Protein AF-A0A183L529-F1 (afdb_monomer)

Nearest PDB structures (foldseek):
  8s0f-assembly1_7  TM=9.720E-01  e=2.002E-06  Ho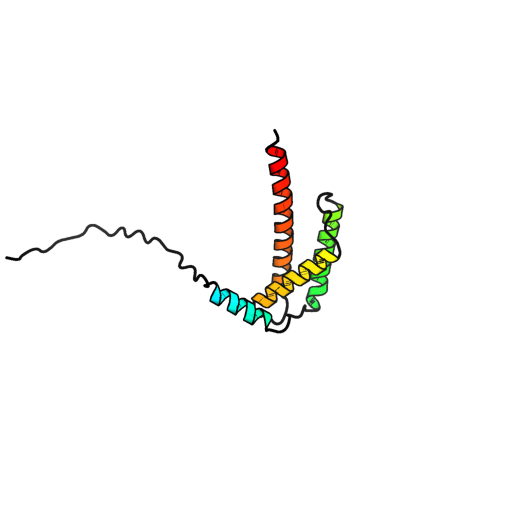mo sapiens
  8s0b-assembly1_7  TM=9.624E-01  e=2.132E-06  Homo sapiens
  8w0i-assembly1_7  TM=9.695E-01  e=7.516E-06  Homo sapiens
  8s09-assembly1_F  TM=8.749E-01  e=2.576E-06  Homo sapiens
  8ouw-assembly1_7  TM=9.396E-01  e=1.451E-04  Caenorhabditis elegans

Radius of gyration: 25.99 Å; Cα contacts (8 Å, |Δi|>4): 69; chains: 1; bounding box: 71×70×43 Å

Foldseek 3Di:
DDDDDDDDDDDDPPVPPPPPVPVDDDPVRVVVLVVVLVPDDFAAEDPVCPCVLVVVLVVLVVVCVVDVLNVPSDPVLSVQLVVQQRVVCSSVVHNHRDPVSSVVSVVVVVVVSVVVVVVVVVVVVVVD

InterPro domains:
  IPR027417 P-loop containing nucleoside triphosphate hydrolase [G3DSA:3.40.50.300] (2-125)
  IPR031327 Mini-chromosome maintenance protein [PTHR11630] (19-121)
  IPR041562 MCM, AAA-lid domain [PF17855] (30-112)

Organism: NCBI:txid6186

Solvent-accessible surface area (backbone atoms only — not comparable to full-atom values): 7740 Å² total; per-residue (Å²): 133,89,87,88,87,89,86,76,85,83,77,88,80,79,77,77,75,78,72,77,78,68,86,72,73,51,72,70,55,49,52,50,51,53,51,55,37,64,72,47,77,80,31,42,77,52,74,87,50,50,62,56,56,50,50,55,47,51,52,55,46,52,51,32,72,76,35,84,89,40,80,76,71,46,77,65,46,54,54,48,38,50,53,43,11,34,49,50,19,24,73,68,72,33,70,47,42,48,72,66,30,43,54,51,26,51,51,52,57,48,52,58,50,52,55,54,54,53,55,52,56,52,57,66,54,71,75,109

Structure (mmCIF, N/CA/C/O backbone):
data_AF-A0A183L529-F1
#
_entry.id   AF-A0A183L529-F1
#
loop_
_atom_site.group_PDB
_atom_site.id
_atom_site.type_symbol
_atom_site.label_atom_id
_atom_site.label_alt_id
_atom_site.label_comp_id
_atom_site.label_asym_id
_atom_site.label_entity_id
_atom_site.label_seq_id
_atom_site.pdbx_PDB_ins_code
_atom_site.Cartn_x
_atom_site.Cartn_y
_atom_site.Cartn_z
_atom_site.occupancy
_atom_site.B_iso_or_equiv
_atom_site.auth_seq_id
_atom_site.auth_comp_id
_atom_site.auth_asym_id
_atom_site.auth_atom_id
_atom_site.pdbx_PDB_model_num
ATOM 1 N N . MET A 1 1 ? -55.638 55.593 6.048 1.00 45.69 1 MET A N 1
ATOM 2 C CA . MET A 1 1 ? -55.802 54.317 6.771 1.00 45.69 1 MET A CA 1
ATOM 3 C C . MET A 1 1 ? -55.974 53.216 5.737 1.00 45.69 1 MET A C 1
ATOM 5 O O . MET A 1 1 ? -56.892 53.313 4.945 1.00 45.69 1 MET A O 1
ATOM 9 N N . HIS A 1 2 ? -55.010 52.293 5.709 1.00 47.62 2 HIS A N 1
ATOM 10 C CA . HIS A 1 2 ? -55.075 50.872 5.329 1.00 47.62 2 HIS A CA 1
ATOM 11 C C . HIS A 1 2 ? -55.985 50.409 4.169 1.00 47.62 2 HIS A C 1
ATOM 13 O O . HIS A 1 2 ? -57.204 50.501 4.260 1.00 47.62 2 HIS A O 1
ATOM 19 N N . GLY A 1 3 ? -55.386 49.778 3.150 1.00 44.69 3 GLY A N 1
ATOM 20 C CA . GLY A 1 3 ? -56.131 48.963 2.186 1.00 44.69 3 GLY A CA 1
ATOM 21 C C . GLY A 1 3 ? -55.357 48.568 0.926 1.00 44.69 3 GLY A C 1
ATOM 22 O O . GLY A 1 3 ? -55.794 48.904 -0.167 1.00 44.69 3 GLY A O 1
ATOM 23 N N . SER A 1 4 ? -54.223 47.873 1.059 1.00 47.03 4 SER A N 1
ATOM 24 C CA . SER A 1 4 ? -53.574 47.178 -0.069 1.00 47.03 4 SER A CA 1
ATOM 25 C C . SER A 1 4 ? -53.898 45.687 -0.026 1.00 47.03 4 SER A C 1
ATOM 27 O O . SER A 1 4 ? -53.703 45.089 1.031 1.00 47.03 4 SER A O 1
ATOM 29 N N . ALA A 1 5 ? -54.326 45.120 -1.165 1.00 47.53 5 ALA A N 1
ATOM 30 C CA . ALA A 1 5 ? -54.122 43.742 -1.674 1.00 47.53 5 ALA A CA 1
ATOM 31 C C . ALA A 1 5 ? -55.186 43.422 -2.764 1.00 47.53 5 ALA A C 1
ATOM 33 O O . ALA A 1 5 ? -56.241 44.053 -2.747 1.00 47.53 5 ALA A O 1
ATOM 34 N N . PRO A 1 6 ? -55.073 42.349 -3.578 1.00 61.53 6 PRO A N 1
ATOM 35 C CA . PRO A 1 6 ? -53.910 41.764 -4.272 1.00 61.53 6 PRO A CA 1
ATOM 36 C C . PRO A 1 6 ? -54.243 41.272 -5.717 1.00 61.53 6 PRO A C 1
ATOM 38 O O . PRO A 1 6 ? -55.402 41.065 -6.061 1.00 61.53 6 PRO A O 1
ATOM 41 N N . SER A 1 7 ? -53.228 41.000 -6.547 1.00 39.59 7 SER A N 1
ATOM 42 C CA . SER A 1 7 ? -53.181 39.964 -7.618 1.00 39.59 7 SER A CA 1
ATOM 43 C C . SER A 1 7 ? -52.079 40.326 -8.607 1.00 39.59 7 SER A C 1
ATOM 45 O O . SER A 1 7 ? -51.887 41.498 -8.889 1.00 39.59 7 SER A O 1
ATOM 47 N N . ALA A 1 8 ? -51.362 39.425 -9.252 1.00 40.59 8 ALA A N 1
ATOM 48 C CA . ALA A 1 8 ? -51.131 37.998 -9.121 1.00 40.59 8 ALA A CA 1
ATOM 49 C C . ALA A 1 8 ? -49.972 37.749 -10.102 1.00 40.59 8 ALA A C 1
ATOM 51 O O . ALA A 1 8 ? -49.915 38.387 -11.151 1.00 40.59 8 ALA A O 1
ATOM 52 N N . THR A 1 9 ? -49.086 36.821 -9.751 1.00 51.19 9 THR A N 1
ATOM 53 C CA . THR A 1 9 ? -48.313 36.002 -10.697 1.00 51.19 9 THR A CA 1
ATOM 54 C C . THR A 1 9 ? -47.487 36.726 -11.768 1.00 51.19 9 THR A C 1
ATOM 56 O O . THR A 1 9 ? -47.980 37.001 -12.856 1.00 51.19 9 THR A O 1
ATOM 59 N N . ASP A 1 10 ? -46.175 36.804 -11.549 1.00 43.41 10 ASP A N 1
ATOM 60 C CA . ASP A 1 10 ? -45.304 36.134 -12.515 1.00 43.41 10 ASP A CA 1
ATOM 61 C C . ASP A 1 10 ? -44.163 35.398 -11.801 1.00 43.41 10 ASP A C 1
ATOM 63 O O . ASP A 1 10 ? -43.254 35.980 -11.214 1.00 43.41 10 ASP A O 1
ATOM 67 N N . SER A 1 11 ? -44.359 34.084 -11.758 1.00 47.44 11 SER A N 1
ATOM 68 C CA . SER A 1 11 ? -43.371 33.029 -11.944 1.00 47.44 11 SER A CA 1
ATOM 69 C C . SER A 1 11 ? -41.999 33.200 -11.293 1.00 47.44 11 SER A C 1
ATOM 71 O O . SER A 1 11 ? -41.075 33.826 -11.806 1.00 47.44 11 SER A O 1
ATOM 73 N N . GLN A 1 12 ? -41.869 32.471 -10.184 1.00 47.28 12 GLN A N 1
ATOM 74 C CA . GLN A 1 12 ? -40.628 31.903 -9.676 1.00 47.28 12 GLN A CA 1
ATOM 75 C C . GLN A 1 12 ? -39.700 31.437 -10.808 1.00 47.28 12 GLN A C 1
ATOM 77 O O . GLN A 1 12 ? -39.985 30.462 -11.501 1.00 47.28 12 GLN A O 1
ATOM 82 N N . ILE A 1 13 ? -38.532 32.064 -10.892 1.00 50.38 13 ILE A N 1
ATOM 83 C CA . ILE A 1 13 ? -37.299 31.393 -11.305 1.00 50.38 13 ILE A CA 1
ATOM 84 C C . ILE A 1 13 ? -36.353 31.495 -10.107 1.00 50.38 13 ILE A C 1
ATOM 86 O O . ILE A 1 13 ? -35.388 32.255 -10.097 1.00 50.38 13 ILE A O 1
ATOM 90 N N . ASP A 1 14 ? -36.682 30.749 -9.050 1.00 40.81 14 ASP A N 1
ATOM 91 C CA . ASP A 1 14 ? -35.706 30.401 -8.021 1.00 40.81 14 ASP A CA 1
ATOM 92 C C . ASP A 1 14 ? -34.789 29.345 -8.639 1.00 40.81 14 ASP A C 1
ATOM 94 O O . ASP A 1 14 ? -35.076 28.147 -8.644 1.00 40.81 14 ASP A O 1
ATOM 98 N N . SER A 1 15 ? -33.723 29.822 -9.282 1.00 45.25 15 SER A N 1
ATOM 99 C CA . SER A 1 15 ? -32.626 28.967 -9.714 1.00 45.25 15 SER A CA 1
ATOM 100 C C . SER A 1 15 ? -31.944 28.448 -8.458 1.00 45.25 15 SER A C 1
ATOM 102 O O . SER A 1 15 ? -31.018 29.067 -7.933 1.00 45.25 15 SER A O 1
ATOM 104 N N . THR A 1 16 ? -32.429 27.302 -7.986 1.00 42.44 16 THR A N 1
ATOM 105 C CA . THR A 1 16 ? -31.818 26.452 -6.972 1.00 42.44 16 THR A CA 1
ATOM 106 C C . THR A 1 16 ? -30.337 26.267 -7.287 1.00 42.44 16 THR A C 1
ATOM 108 O O . THR A 1 16 ? -29.937 25.370 -8.035 1.00 42.44 16 THR A O 1
ATOM 111 N N . SER A 1 17 ? -29.508 27.125 -6.696 1.00 47.34 17 SER A N 1
ATOM 112 C CA . SER A 1 17 ? -28.079 26.898 -6.555 1.00 47.34 17 SER A CA 1
ATOM 113 C C . SER A 1 17 ? -27.961 25.694 -5.638 1.00 47.34 17 SER A C 1
ATOM 115 O O . SER A 1 17 ? -28.080 25.810 -4.421 1.00 47.34 17 SER A O 1
ATOM 117 N N . SER A 1 18 ? -27.834 24.512 -6.238 1.00 45.78 18 SER A N 1
ATOM 118 C CA . SER A 1 18 ? -27.592 23.265 -5.527 1.00 45.78 18 SER A CA 1
ATOM 119 C C . SER A 1 18 ? -26.206 23.351 -4.894 1.00 45.78 18 SER A C 1
ATOM 121 O O . SER A 1 18 ? -25.217 22.864 -5.438 1.00 45.78 18 SER A O 1
ATOM 123 N N . THR A 1 19 ? -26.128 24.027 -3.749 1.00 50.19 19 THR A N 1
ATOM 124 C CA . THR A 1 19 ? -25.007 23.958 -2.826 1.00 50.19 19 THR A CA 1
ATOM 125 C C . THR A 1 19 ? -24.884 22.493 -2.453 1.00 50.19 19 THR A C 1
ATOM 127 O O . THR A 1 19 ? -25.666 21.984 -1.645 1.00 50.19 19 THR A O 1
ATOM 130 N N . ASN A 1 20 ? -23.937 21.801 -3.092 1.00 58.19 20 ASN A N 1
ATOM 131 C CA . ASN A 1 20 ? -23.404 20.536 -2.616 1.00 58.19 20 ASN A CA 1
ATOM 132 C C . ASN A 1 20 ? -23.037 20.767 -1.148 1.00 58.19 20 ASN A C 1
ATOM 134 O O . ASN A 1 20 ? -21.983 21.327 -0.853 1.00 58.19 20 ASN A O 1
ATOM 138 N N . HIS A 1 21 ? -23.926 20.396 -0.227 1.00 55.38 21 HIS A N 1
ATOM 139 C CA . HIS A 1 21 ? -23.624 20.344 1.193 1.00 55.38 21 HIS A CA 1
ATOM 140 C C . HIS A 1 21 ? -22.684 19.157 1.371 1.00 55.38 21 HIS A C 1
ATOM 142 O O . HIS A 1 21 ? -23.079 18.081 1.813 1.00 55.38 21 HIS A O 1
ATOM 148 N N . GLN A 1 22 ? -21.434 19.330 0.942 1.00 66.25 22 GLN A N 1
ATOM 149 C CA . GLN A 1 22 ? -20.358 18.445 1.326 1.00 66.25 22 GLN A CA 1
ATOM 150 C C . GLN A 1 22 ? -20.381 18.453 2.850 1.00 66.25 22 GLN A C 1
ATOM 152 O O . GLN A 1 22 ? -20.150 19.487 3.476 1.00 66.25 22 GLN A O 1
ATOM 157 N N . GLN A 1 23 ? -20.743 17.319 3.451 1.00 73.75 23 GLN A N 1
ATOM 158 C CA . GLN A 1 23 ? -20.525 17.096 4.871 1.00 73.75 23 GLN A CA 1
ATOM 159 C C . GLN A 1 23 ? -19.012 17.090 5.087 1.00 73.75 23 GLN A C 1
ATOM 161 O O . GLN A 1 23 ? -18.349 16.056 5.015 1.00 73.75 23 GLN A O 1
ATOM 166 N N . LEU A 1 24 ? -18.454 18.284 5.251 1.00 83.00 24 LEU A N 1
ATOM 167 C CA . LEU A 1 24 ? -17.045 18.487 5.509 1.00 83.00 24 LEU A CA 1
ATOM 168 C C . LEU A 1 24 ? -16.794 18.162 6.978 1.00 83.00 24 LEU A C 1
ATOM 170 O O . LEU A 1 24 ? -17.399 18.756 7.868 1.00 83.00 24 LEU A O 1
ATOM 174 N N . LEU A 1 25 ? -15.893 17.214 7.222 1.00 87.25 25 LEU A N 1
ATOM 175 C CA . LEU A 1 25 ? -15.398 16.932 8.563 1.00 87.25 25 LEU A CA 1
ATOM 176 C C . LEU A 1 25 ? -14.578 18.129 9.045 1.00 87.25 25 LEU A C 1
ATOM 178 O O . LEU A 1 25 ? -13.651 18.579 8.366 1.00 87.25 25 LEU A O 1
ATOM 182 N N . SER A 1 26 ? -14.875 18.612 10.245 1.00 94.50 26 SER A N 1
ATOM 183 C CA . SER A 1 26 ? -14.021 19.583 10.917 1.00 94.50 26 SER A CA 1
ATOM 184 C C . SER A 1 26 ? -12.659 18.956 11.252 1.00 94.50 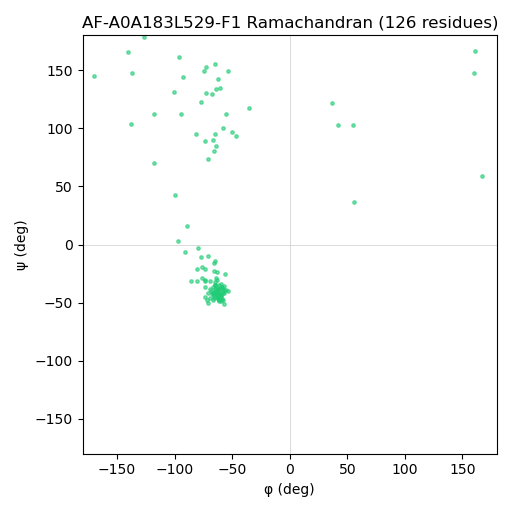26 SER A C 1
ATOM 186 O O . SER A 1 26 ? -12.514 17.740 11.411 1.00 94.50 26 SER A O 1
ATOM 188 N N . LEU A 1 27 ? -11.618 19.784 11.398 1.00 94.56 27 LEU A N 1
ATOM 189 C CA . LEU A 1 27 ? -10.283 19.289 11.759 1.00 94.56 27 LEU A CA 1
ATOM 190 C C . LEU A 1 27 ? -10.263 18.458 13.063 1.00 94.56 27 LEU A C 1
ATOM 192 O O . LEU A 1 27 ? -9.534 17.463 13.104 1.00 94.56 27 LEU A O 1
ATOM 196 N N . PRO A 1 28 ? -11.011 18.809 14.131 1.00 96.06 28 PRO A N 1
ATOM 197 C CA . PRO A 1 28 ? -11.128 17.955 15.314 1.00 96.06 28 PRO A CA 1
ATOM 198 C C . PRO A 1 28 ? -11.726 16.575 15.012 1.00 96.06 28 PRO A C 1
ATOM 200 O O . PRO A 1 28 ? -11.197 15.569 15.488 1.00 96.06 28 PRO A O 1
ATOM 203 N N . GLU A 1 29 ? -12.778 16.504 14.194 1.00 94.62 29 GLU A N 1
ATOM 204 C CA . GLU A 1 29 ? -13.418 15.240 13.807 1.00 94.62 29 GLU A CA 1
ATOM 205 C C . GLU A 1 29 ? -12.479 14.368 12.972 1.00 94.62 29 GLU A C 1
ATOM 207 O O . GLU A 1 29 ? -12.331 13.179 13.253 1.00 94.62 29 GLU A O 1
ATOM 212 N N . LEU A 1 30 ? -11.763 14.962 12.012 1.00 94.75 30 LEU A N 1
ATOM 213 C CA . LEU A 1 30 ? -10.771 14.251 11.207 1.00 94.75 30 LEU A CA 1
ATOM 214 C C . LEU A 1 30 ? -9.625 13.701 12.070 1.00 94.75 30 LEU A C 1
ATOM 216 O O . LEU A 1 30 ? -9.221 12.548 11.917 1.00 94.75 30 LEU A O 1
ATOM 220 N N . ARG A 1 31 ? -9.116 14.496 13.021 1.00 95.31 31 ARG A N 1
ATOM 221 C CA . ARG A 1 31 ? -8.086 14.034 13.969 1.00 95.31 31 ARG A CA 1
ATOM 222 C C . ARG A 1 31 ? -8.591 12.879 14.827 1.00 95.31 31 ARG A C 1
ATOM 224 O O . ARG A 1 31 ? -7.853 11.914 15.028 1.00 95.31 31 ARG A O 1
ATOM 231 N N . ARG A 1 32 ? -9.840 12.951 15.297 1.00 95.38 32 ARG A N 1
ATOM 232 C CA . ARG A 1 32 ? -10.478 11.863 16.046 1.00 95.38 32 ARG A CA 1
ATOM 233 C C . ARG A 1 32 ? -10.601 10.601 15.191 1.00 95.38 32 ARG A C 1
ATOM 235 O O . ARG A 1 32 ? -10.253 9.531 15.678 1.00 95.38 32 ARG A O 1
ATOM 242 N N . LEU A 1 33 ? -11.020 10.718 13.930 1.00 93.81 33 LEU A N 1
ATOM 243 C CA . LEU A 1 33 ? -11.110 9.588 13.000 1.00 93.81 33 LEU A CA 1
ATOM 244 C C . LEU A 1 33 ? -9.749 8.900 12.821 1.00 93.81 33 LEU A C 1
ATOM 246 O O . LEU A 1 33 ? -9.646 7.683 12.960 1.00 93.81 33 LEU A O 1
ATOM 250 N N . ILE A 1 34 ? -8.689 9.680 12.589 1.00 94.81 34 ILE A N 1
ATOM 251 C CA . ILE A 1 34 ? -7.322 9.154 12.459 1.00 94.81 34 ILE A CA 1
ATOM 252 C C . ILE A 1 34 ? -6.875 8.471 13.759 1.00 94.81 34 ILE A C 1
ATOM 254 O O . ILE A 1 34 ? -6.261 7.406 13.710 1.00 94.81 34 ILE A O 1
ATOM 258 N N . ALA A 1 35 ? -7.182 9.051 14.923 1.00 95.69 35 ALA A N 1
ATOM 259 C CA . ALA A 1 35 ? -6.850 8.451 16.214 1.00 95.69 35 ALA A CA 1
ATOM 260 C C . ALA A 1 35 ? -7.542 7.092 16.407 1.00 95.69 35 ALA A C 1
ATOM 262 O O . ALA A 1 35 ? -6.881 6.124 16.783 1.00 95.69 35 ALA A O 1
ATOM 263 N N . VAL A 1 36 ? -8.834 6.998 16.074 1.00 94.75 36 VAL A N 1
ATOM 264 C CA . VAL A 1 36 ? -9.599 5.742 16.121 1.00 94.75 36 VAL A CA 1
ATOM 265 C C . VAL A 1 36 ? -8.998 4.704 15.172 1.00 94.75 36 VAL A C 1
ATOM 267 O O . VAL A 1 36 ? -8.722 3.584 15.593 1.00 94.75 36 VAL A O 1
ATOM 270 N N . ALA A 1 37 ? -8.709 5.079 13.924 1.00 95.00 37 ALA A N 1
ATOM 271 C CA . ALA A 1 37 ? -8.095 4.181 12.946 1.00 95.00 37 ALA A CA 1
ATOM 272 C C . ALA A 1 37 ? -6.704 3.686 13.394 1.00 95.00 37 ALA A C 1
ATOM 274 O O . ALA A 1 37 ? -6.322 2.543 13.145 1.00 95.00 37 ALA A O 1
ATOM 275 N N . LYS A 1 38 ? -5.921 4.526 14.083 1.00 93.69 38 LYS A N 1
ATOM 276 C CA . LYS A 1 38 ? -4.606 4.143 14.623 1.00 93.69 38 LYS A CA 1
ATOM 277 C C . LYS A 1 38 ? -4.689 3.219 15.838 1.00 93.69 38 LYS A C 1
ATOM 279 O O . LYS A 1 38 ? -3.768 2.426 16.011 1.00 93.69 38 LYS A O 1
ATOM 284 N N . ALA A 1 39 ? -5.739 3.335 16.651 1.00 95.25 39 ALA A N 1
ATOM 285 C CA . ALA A 1 39 ?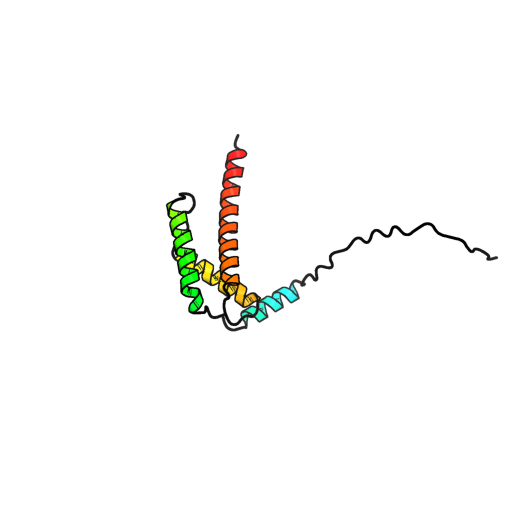 -5.940 2.516 17.846 1.00 95.25 39 ALA A CA 1
ATOM 286 C C . ALA A 1 39 ? -6.355 1.070 17.525 1.00 95.25 39 ALA A C 1
ATOM 288 O O . ALA A 1 39 ? -6.169 0.181 18.352 1.00 95.25 39 ALA A O 1
ATOM 289 N N . GLN A 1 40 ? -6.901 0.826 16.331 1.00 92.94 40 GLN A N 1
ATOM 290 C CA . GLN A 1 40 ? -7.252 -0.519 15.885 1.00 92.94 40 GLN A CA 1
ATOM 291 C C . GLN A 1 40 ? -6.008 -1.356 15.530 1.00 92.94 40 GLN A C 1
ATOM 293 O O . GLN A 1 40 ? -4.982 -0.802 15.106 1.00 92.94 40 GLN A O 1
ATOM 298 N N . PRO A 1 41 ? -6.093 -2.696 15.655 1.00 94.88 41 PRO A N 1
ATOM 299 C CA . PRO A 1 41 ? -5.061 -3.604 15.171 1.00 94.88 41 PRO A CA 1
ATOM 300 C C . PRO A 1 41 ? -4.725 -3.364 13.696 1.00 94.88 41 PRO A C 1
ATOM 302 O O . PRO A 1 41 ? -5.567 -2.942 12.903 1.00 94.88 41 PRO A O 1
ATOM 305 N N . ALA A 1 42 ? -3.474 -3.628 13.318 1.00 92.62 42 ALA A N 1
ATOM 306 C CA . ALA A 1 42 ? -3.067 -3.499 11.927 1.00 92.62 42 ALA A CA 1
ATOM 307 C C . ALA A 1 42 ? -3.829 -4.512 11.050 1.00 92.62 42 ALA A C 1
ATOM 309 O O . ALA A 1 42 ? -3.872 -5.686 11.421 1.00 92.62 42 ALA A O 1
ATOM 310 N N . PRO A 1 43 ? -4.372 -4.093 9.890 1.00 96.94 43 PRO A N 1
ATOM 311 C CA . PRO A 1 43 ? -5.027 -5.018 8.978 1.00 96.94 43 PRO A CA 1
ATOM 312 C C . PRO A 1 43 ? -4.046 -6.088 8.494 1.00 96.94 43 PRO A C 1
ATOM 314 O O . PRO A 1 43 ? -2.919 -5.765 8.102 1.00 96.94 43 PRO A O 1
ATOM 317 N N . ALA A 1 44 ? -4.474 -7.348 8.501 1.00 96.50 44 ALA A N 1
ATOM 318 C CA . ALA A 1 44 ? -3.691 -8.446 7.955 1.00 96.50 44 ALA A CA 1
ATOM 319 C C . ALA A 1 44 ? -3.716 -8.408 6.420 1.00 96.50 44 ALA A C 1
ATOM 321 O O . ALA A 1 44 ? -4.692 -7.972 5.809 1.00 96.50 44 ALA A O 1
ATOM 322 N N . VAL A 1 45 ? -2.639 -8.872 5.785 1.00 95.12 45 VAL A N 1
ATOM 323 C CA . VAL A 1 45 ? -2.610 -9.101 4.335 1.00 95.12 45 VAL A CA 1
ATOM 324 C C . VAL A 1 45 ? -2.967 -10.569 4.094 1.00 95.12 45 VAL A C 1
ATOM 326 O O . VAL A 1 45 ? -2.178 -11.434 4.481 1.00 95.12 45 VAL A O 1
ATOM 329 N N . PRO A 1 46 ? -4.127 -10.877 3.488 1.00 95.62 46 PRO A N 1
ATOM 330 C CA . PRO A 1 46 ? -4.523 -12.255 3.224 1.00 95.62 46 PRO A CA 1
ATOM 331 C C . PRO A 1 46 ? -3.554 -12.970 2.278 1.00 95.62 46 PRO A C 1
ATOM 333 O O . PRO A 1 46 ? -3.099 -12.395 1.288 1.00 95.62 46 PRO A O 1
ATOM 336 N N . ALA A 1 47 ? -3.301 -14.258 2.528 1.00 94.19 47 ALA A N 1
ATOM 337 C CA . ALA A 1 47 ? -2.374 -15.061 1.725 1.00 94.19 47 ALA A CA 1
ATOM 338 C C . ALA A 1 47 ? -2.781 -15.153 0.242 1.00 94.19 47 ALA A C 1
ATOM 340 O O . ALA A 1 47 ? -1.921 -15.123 -0.631 1.00 94.19 47 ALA A O 1
ATOM 341 N N . HIS A 1 48 ? -4.085 -15.180 -0.055 1.00 93.88 48 HIS A N 1
ATOM 342 C CA . HIS A 1 48 ? -4.595 -15.254 -1.429 1.00 93.88 48 HIS A CA 1
ATOM 343 C C . HIS A 1 48 ? -4.276 -14.008 -2.279 1.00 93.88 48 HIS A C 1
ATOM 345 O O . HIS A 1 48 ? -4.382 -14.057 -3.500 1.00 93.88 48 HIS A O 1
ATOM 351 N N . LEU A 1 49 ? -3.885 -12.887 -1.658 1.00 94.50 49 LEU A N 1
ATOM 352 C CA . LEU A 1 49 ? -3.457 -11.680 -2.372 1.00 94.50 49 LEU A CA 1
ATOM 353 C C . LEU A 1 49 ? -1.947 -11.642 -2.632 1.00 94.50 49 LEU A C 1
ATOM 355 O O . LEU A 1 49 ? -1.489 -10.749 -3.344 1.00 94.50 49 LEU A O 1
ATOM 359 N N . ALA A 1 50 ? -1.172 -12.588 -2.089 1.00 91.06 50 ALA A N 1
ATOM 360 C CA . ALA A 1 50 ? 0.277 -12.619 -2.265 1.00 91.06 50 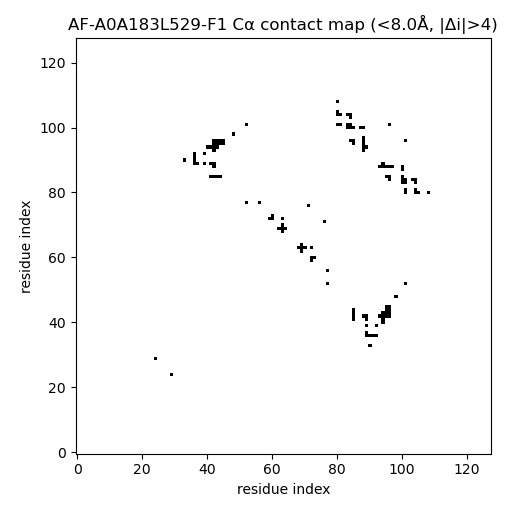ALA A CA 1
ATOM 361 C C . ALA A 1 50 ? 0.662 -12.734 -3.747 1.00 91.06 50 ALA A C 1
ATOM 363 O O . ALA A 1 50 ? 1.446 -11.920 -4.235 1.00 91.06 50 ALA A O 1
ATOM 364 N N . ASP A 1 51 ? 0.047 -13.666 -4.477 1.00 92.62 51 ASP A N 1
ATOM 365 C CA . ASP A 1 51 ? 0.323 -13.877 -5.904 1.00 92.62 51 ASP A CA 1
ATOM 366 C C . ASP A 1 51 ? -0.038 -12.650 -6.743 1.00 92.62 51 ASP A C 1
ATOM 368 O O . ASP A 1 51 ? 0.711 -12.258 -7.637 1.00 92.62 51 ASP A O 1
ATOM 372 N N . TYR A 1 52 ? -1.148 -11.987 -6.409 1.00 94.19 52 TYR A N 1
ATOM 373 C CA . TYR A 1 52 ? -1.562 -10.756 -7.076 1.00 94.19 52 TYR A CA 1
ATOM 374 C C . TYR A 1 52 ? -0.539 -9.630 -6.878 1.00 94.19 52 TYR A C 1
ATOM 376 O O . TYR A 1 52 ? -0.131 -8.967 -7.831 1.00 94.19 52 TYR A O 1
ATOM 384 N N . LEU A 1 53 ? -0.089 -9.442 -5.638 1.00 91.75 53 LEU A N 1
ATOM 385 C CA . LEU A 1 53 ? 0.851 -8.392 -5.260 1.00 91.75 53 LEU A CA 1
ATOM 386 C C . LEU A 1 53 ? 2.236 -8.618 -5.891 1.00 91.75 53 LEU A C 1
ATOM 388 O O . LEU A 1 53 ? 2.861 -7.682 -6.395 1.00 91.75 53 LEU A O 1
ATOM 392 N N . VAL A 1 54 ? 2.698 -9.873 -5.902 1.00 91.38 54 VAL A N 1
ATOM 393 C CA . VAL A 1 54 ? 3.947 -10.275 -6.559 1.00 91.38 54 VAL A CA 1
ATOM 394 C C . VAL A 1 54 ? 3.836 -10.104 -8.071 1.00 91.38 54 VAL A C 1
ATOM 396 O O . VAL A 1 54 ? 4.736 -9.516 -8.668 1.00 91.38 54 VAL A O 1
ATOM 399 N N . GLY A 1 55 ? 2.735 -10.547 -8.683 1.00 91.88 55 GLY A N 1
ATOM 400 C CA . GLY A 1 55 ? 2.484 -10.389 -10.115 1.00 91.88 55 GLY A CA 1
ATOM 401 C C . GLY A 1 55 ? 2.526 -8.924 -10.547 1.00 91.88 55 GLY A C 1
ATOM 402 O O . GLY A 1 55 ? 3.303 -8.566 -11.431 1.00 91.88 55 GLY A O 1
ATOM 403 N N . ALA A 1 56 ? 1.789 -8.055 -9.850 1.00 89.19 56 ALA A N 1
ATOM 404 C CA . ALA A 1 56 ? 1.779 -6.616 -10.116 1.00 89.19 56 ALA A CA 1
ATOM 405 C C . ALA A 1 56 ? 3.182 -5.987 -10.011 1.00 89.19 56 ALA A C 1
ATOM 407 O O . ALA A 1 56 ? 3.576 -5.171 -10.846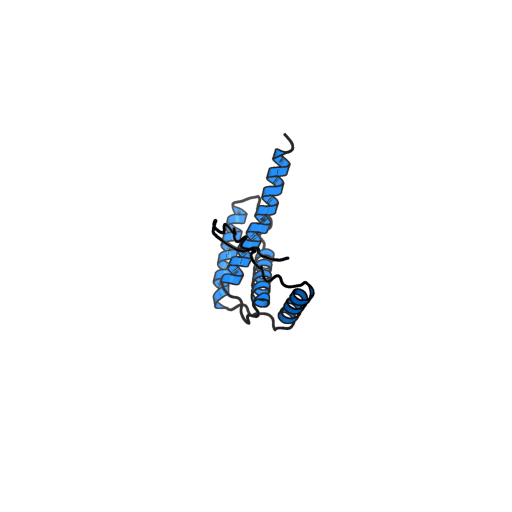 1.00 89.19 56 ALA A O 1
ATOM 408 N N . TYR A 1 57 ? 3.976 -6.391 -9.016 1.00 89.75 57 TYR A N 1
ATOM 409 C CA . TYR A 1 57 ? 5.352 -5.916 -8.875 1.00 89.75 57 TYR A CA 1
ATOM 410 C C . TYR A 1 57 ? 6.283 -6.418 -9.977 1.00 89.75 57 TYR A C 1
ATOM 412 O O . TYR A 1 57 ? 7.141 -5.666 -10.445 1.00 89.75 57 TYR A O 1
ATOM 420 N N . VAL A 1 58 ? 6.141 -7.678 -10.389 1.00 91.12 58 VAL A N 1
ATOM 421 C CA . VAL A 1 58 ? 6.943 -8.251 -11.472 1.00 91.12 58 VAL A CA 1
ATOM 422 C C . VAL A 1 58 ? 6.684 -7.505 -12.777 1.00 91.12 58 VAL A C 1
ATOM 424 O O . VAL A 1 58 ? 7.656 -7.140 -13.438 1.00 91.12 58 VAL A O 1
ATOM 427 N N . GLU A 1 59 ? 5.425 -7.219 -13.113 1.00 89.19 59 GLU A N 1
ATOM 428 C CA . GLU A 1 59 ? 5.083 -6.433 -14.306 1.00 89.19 59 GLU A CA 1
ATOM 429 C C . GLU A 1 59 ? 5.663 -5.019 -14.235 1.00 89.19 59 GLU A C 1
ATOM 431 O O . GLU A 1 59 ? 6.424 -4.623 -15.117 1.00 89.19 59 GLU A O 1
ATOM 436 N N . MET A 1 60 ? 5.471 -4.317 -13.116 1.00 85.69 60 MET A N 1
ATOM 437 C CA . MET A 1 60 ? 6.063 -2.991 -12.906 1.00 85.69 60 MET A CA 1
ATOM 438 C C . MET A 1 60 ? 7.600 -3.018 -13.031 1.00 85.69 60 MET A C 1
ATOM 440 O O . MET A 1 60 ? 8.223 -2.087 -13.540 1.00 85.69 60 MET A O 1
ATOM 444 N N . ARG A 1 61 ? 8.261 -4.097 -12.596 1.00 87.81 61 ARG A N 1
ATOM 445 C CA . ARG A 1 61 ? 9.716 -4.245 -12.745 1.00 87.81 61 ARG A CA 1
ATOM 446 C C . ARG A 1 61 ? 10.135 -4.547 -14.186 1.00 87.81 61 ARG A C 1
ATOM 448 O O . ARG A 1 61 ? 11.240 -4.168 -14.572 1.00 87.81 61 ARG A O 1
ATOM 455 N N . LYS A 1 62 ? 9.307 -5.242 -14.972 1.00 88.19 62 LYS A N 1
ATOM 456 C CA . LYS A 1 62 ? 9.548 -5.450 -16.409 1.00 88.19 62 LYS A CA 1
ATOM 457 C C . LYS A 1 62 ? 9.452 -4.125 -17.159 1.00 88.19 62 LYS A C 1
ATOM 459 O O . LYS A 1 62 ? 10.380 -3.795 -17.893 1.00 88.19 62 LYS A O 1
ATOM 464 N N . GLU A 1 63 ? 8.408 -3.344 -16.899 1.00 84.75 63 GLU A N 1
ATOM 465 C CA . GLU A 1 63 ? 8.235 -1.997 -17.457 1.00 84.75 63 GLU A CA 1
ATOM 466 C C . GLU A 1 63 ? 9.421 -1.093 -17.113 1.00 84.75 63 GLU A C 1
ATOM 468 O O . GLU A 1 63 ? 9.969 -0.420 -17.986 1.00 84.75 63 GLU A O 1
ATOM 473 N N . ALA A 1 64 ? 9.914 -1.175 -15.872 1.00 83.56 64 ALA A N 1
ATOM 474 C CA . ALA A 1 64 ? 11.062 -0.386 -15.441 1.00 83.56 64 ALA A CA 1
ATOM 475 C C . ALA A 1 64 ? 12.369 -0.698 -16.180 1.00 83.56 64 ALA A C 1
ATOM 477 O O . ALA A 1 64 ? 13.268 0.135 -16.233 1.00 83.56 64 ALA A O 1
ATOM 478 N N . ARG A 1 65 ? 12.502 -1.903 -16.745 1.00 80.94 65 ARG A N 1
ATOM 479 C CA . ARG A 1 65 ? 13.657 -2.257 -17.584 1.00 80.94 65 ARG A CA 1
ATOM 480 C C . ARG A 1 65 ? 13.516 -1.730 -19.003 1.00 80.94 65 ARG A C 1
ATOM 482 O O . ARG A 1 65 ? 14.528 -1.449 -19.636 1.00 80.94 65 ARG A O 1
ATOM 489 N N . ALA A 1 66 ? 12.285 -1.637 -19.499 1.00 80.25 66 ALA A N 1
ATOM 490 C CA . ALA A 1 66 ? 12.001 -1.105 -20.823 1.00 80.25 66 ALA A CA 1
ATOM 491 C C . ALA A 1 66 ? 12.100 0.427 -20.855 1.00 80.25 66 ALA A C 1
ATOM 493 O O . ALA A 1 66 ? 12.442 0.989 -21.892 1.00 80.25 66 ALA A O 1
ATOM 494 N N . ASN A 1 67 ? 11.836 1.098 -19.727 1.00 73.31 67 ASN A N 1
ATOM 495 C CA . ASN A 1 67 ? 11.768 2.551 -19.657 1.00 73.31 67 ASN A CA 1
ATOM 496 C C . ASN A 1 67 ? 12.834 3.140 -18.716 1.00 73.31 67 ASN A C 1
ATOM 498 O O . ASN A 1 67 ? 12.783 2.960 -17.499 1.00 73.31 67 ASN A O 1
ATOM 502 N N . LYS A 1 68 ? 13.806 3.870 -19.278 1.00 64.69 68 LYS A N 1
ATOM 503 C CA . LYS A 1 68 ? 14.992 4.376 -18.554 1.00 64.69 68 LYS A CA 1
ATOM 504 C C . LYS A 1 68 ? 14.650 5.416 -17.474 1.00 64.69 68 LYS A C 1
ATOM 506 O O . LYS A 1 68 ? 15.367 5.539 -16.484 1.00 64.69 68 LYS A O 1
ATOM 511 N N . GLU A 1 69 ? 13.503 6.076 -17.617 1.00 64.62 69 GLU A N 1
ATOM 512 C CA . GLU A 1 69 ? 12.949 7.037 -16.651 1.00 64.62 69 GLU A CA 1
ATOM 513 C C . GLU A 1 69 ? 12.440 6.375 -15.352 1.00 64.62 69 GLU A C 1
ATOM 515 O O . GLU A 1 69 ? 12.154 7.039 -14.358 1.00 64.62 69 GLU A O 1
ATOM 520 N N . MET A 1 70 ? 12.355 5.042 -15.302 1.00 64.88 70 MET A N 1
ATOM 521 C CA . MET A 1 70 ? 11.733 4.293 -14.205 1.00 64.88 70 MET A CA 1
ATOM 522 C C . MET A 1 70 ? 12.768 3.729 -13.212 1.00 64.88 70 MET A C 1
ATOM 524 O O . MET A 1 70 ? 12.674 2.599 -12.729 1.00 64.88 70 MET A O 1
ATOM 528 N N . THR A 1 71 ? 13.770 4.545 -12.873 1.00 62.38 71 THR A N 1
ATOM 529 C CA . THR A 1 71 ? 14.966 4.148 -12.097 1.00 62.38 71 THR A CA 1
ATOM 530 C C . THR A 1 71 ? 14.664 3.703 -10.647 1.00 62.38 71 THR A C 1
ATOM 532 O O . THR A 1 71 ? 15.490 3.061 -9.999 1.00 62.38 71 THR A O 1
ATOM 535 N N . TYR A 1 72 ? 13.463 3.964 -10.118 1.00 66.19 72 TYR A N 1
ATOM 536 C CA . TYR A 1 72 ? 13.138 3.765 -8.695 1.00 66.19 72 TYR A CA 1
ATOM 537 C C . TYR A 1 72 ? 12.423 2.448 -8.343 1.00 66.19 72 TYR A C 1
ATOM 539 O O . TYR A 1 72 ? 12.098 2.222 -7.172 1.00 66.19 72 TYR A O 1
ATOM 547 N N . THR A 1 73 ? 12.194 1.548 -9.304 1.00 80.31 73 THR A N 1
ATOM 548 C CA . THR A 1 73 ? 11.473 0.288 -9.052 1.00 80.31 73 THR A CA 1
ATOM 549 C C . THR A 1 73 ? 12.392 -0.781 -8.452 1.00 80.31 73 THR A C 1
ATOM 551 O O . THR A 1 73 ? 13.091 -1.515 -9.150 1.00 80.31 73 THR A O 1
ATOM 554 N N . SER A 1 74 ? 12.379 -0.883 -7.122 1.00 84.00 74 SER A N 1
ATOM 555 C CA . SER A 1 74 ? 13.161 -1.849 -6.335 1.00 84.00 74 SER A CA 1
ATOM 556 C C . SER A 1 74 ? 12.263 -2.643 -5.382 1.00 84.00 74 SER A C 1
ATOM 558 O O . SER A 1 74 ? 11.070 -2.370 -5.268 1.00 84.00 74 SER A O 1
ATOM 560 N N . ALA A 1 75 ? 12.826 -3.585 -4.616 1.00 86.25 75 ALA A N 1
ATOM 561 C CA . ALA A 1 75 ? 12.071 -4.303 -3.580 1.00 86.25 75 ALA A CA 1
ATOM 562 C C . ALA A 1 75 ? 11.414 -3.353 -2.551 1.00 86.25 75 ALA A C 1
ATOM 564 O O . ALA A 1 75 ? 10.371 -3.667 -1.980 1.00 86.25 75 ALA A O 1
ATOM 565 N N . ARG A 1 76 ? 11.976 -2.149 -2.359 1.00 89.00 76 ARG A N 1
ATOM 566 C CA . ARG A 1 76 ? 11.381 -1.098 -1.521 1.00 89.00 76 ARG A CA 1
ATOM 567 C C . ARG A 1 76 ? 10.028 -0.622 -2.063 1.00 89.00 76 ARG A C 1
ATOM 569 O O . ARG A 1 76 ? 9.167 -0.257 -1.270 1.00 89.00 76 ARG A O 1
ATOM 576 N N . THR A 1 77 ? 9.826 -0.654 -3.377 1.00 89.94 77 THR A N 1
ATOM 577 C CA . THR A 1 77 ? 8.569 -0.265 -4.028 1.00 89.94 77 THR A CA 1
ATOM 578 C C . THR A 1 77 ? 7.448 -1.236 -3.674 1.00 89.94 77 THR A C 1
ATOM 580 O O . THR A 1 77 ? 6.360 -0.797 -3.316 1.00 89.94 77 THR A O 1
ATOM 583 N N . LEU A 1 78 ? 7.727 -2.544 -3.661 1.00 92.19 78 LEU A N 1
ATOM 584 C CA . LEU A 1 78 ? 6.763 -3.551 -3.208 1.00 92.19 78 LEU A CA 1
ATOM 585 C C . LEU A 1 78 ? 6.333 -3.307 -1.757 1.00 92.19 78 LEU A C 1
ATOM 587 O O . LEU A 1 78 ? 5.145 -3.268 -1.443 1.00 92.19 78 LEU A O 1
ATOM 591 N N . LEU A 1 79 ? 7.307 -3.062 -0.876 1.00 93.69 79 LEU A N 1
ATOM 592 C CA . LEU A 1 79 ? 7.032 -2.735 0.521 1.00 93.69 79 LEU A CA 1
ATOM 593 C C . LEU A 1 79 ? 6.218 -1.437 0.659 1.00 93.69 79 LEU A C 1
ATOM 595 O O . LEU A 1 79 ? 5.342 -1.353 1.519 1.00 93.69 79 LEU A O 1
ATOM 599 N N . ALA A 1 80 ? 6.486 -0.430 -0.177 1.00 93.69 80 ALA A N 1
ATOM 600 C CA . ALA A 1 80 ? 5.716 0.810 -0.198 1.00 93.69 80 ALA A CA 1
ATOM 601 C C . ALA A 1 80 ? 4.251 0.556 -0.583 1.00 93.69 80 ALA A C 1
ATOM 603 O O . ALA A 1 80 ? 3.357 1.028 0.118 1.00 93.69 80 ALA A O 1
ATOM 604 N N . ILE A 1 81 ? 3.999 -0.259 -1.612 1.00 94.31 81 ILE A N 1
ATOM 605 C CA . ILE A 1 81 ? 2.644 -0.649 -2.028 1.00 94.31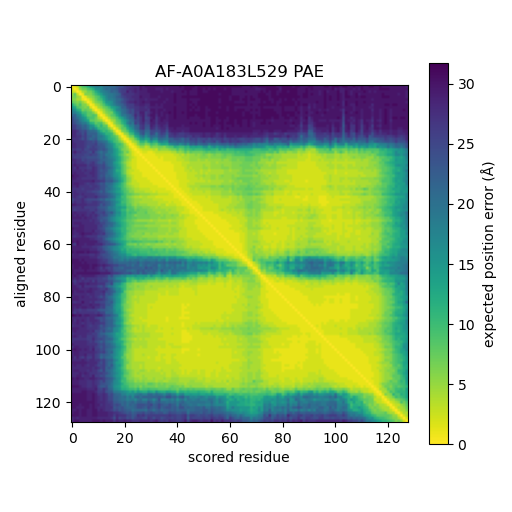 81 ILE A CA 1
ATOM 606 C C . ILE A 1 81 ? 1.914 -1.371 -0.889 1.00 94.31 81 ILE A C 1
ATOM 608 O O . ILE A 1 81 ? 0.778 -1.017 -0.569 1.00 94.31 81 ILE A O 1
ATOM 612 N N . MET A 1 82 ? 2.566 -2.318 -0.205 1.00 95.00 82 MET A N 1
ATOM 613 C CA . MET A 1 82 ? 1.969 -3.003 0.953 1.00 95.00 82 MET A CA 1
ATOM 614 C C . MET A 1 82 ? 1.626 -2.034 2.091 1.00 95.00 82 MET A C 1
ATOM 616 O O . MET A 1 82 ? 0.553 -2.124 2.692 1.00 95.00 82 MET A O 1
ATOM 620 N N . ARG A 1 83 ? 2.517 -1.082 2.389 1.00 96.06 83 ARG A N 1
ATOM 621 C CA . ARG A 1 83 ? 2.291 -0.059 3.423 1.00 96.06 83 ARG A CA 1
ATOM 622 C C . ARG A 1 83 ? 1.127 0.867 3.071 1.00 96.06 83 ARG A C 1
ATOM 624 O O . ARG A 1 83 ? 0.322 1.175 3.942 1.00 96.06 83 ARG A O 1
ATOM 631 N N . LEU A 1 84 ? 1.002 1.276 1.810 1.00 96.81 84 LEU A N 1
ATOM 632 C CA . LEU A 1 84 ? -0.123 2.094 1.349 1.00 96.81 84 LEU A CA 1
ATOM 633 C C . LEU A 1 84 ? -1.445 1.314 1.388 1.00 96.81 84 LEU A C 1
ATOM 635 O O . LEU A 1 84 ? -2.445 1.828 1.885 1.00 96.81 84 LEU A O 1
ATOM 639 N N . SER A 1 85 ? -1.432 0.052 0.955 1.00 96.94 85 SER A N 1
ATOM 640 C CA . SER A 1 85 ? -2.613 -0.824 0.967 1.00 96.94 85 SER A CA 1
ATOM 641 C C . SER A 1 85 ? -3.130 -1.052 2.393 1.00 96.94 85 SER A C 1
ATOM 643 O O . SER A 1 85 ? -4.315 -0.886 2.676 1.00 96.94 85 SER A O 1
ATOM 645 N N . THR A 1 86 ? -2.227 -1.362 3.329 1.00 96.88 86 THR A N 1
ATOM 646 C CA . THR A 1 86 ? -2.566 -1.533 4.755 1.00 96.88 86 THR A CA 1
ATOM 647 C C . THR A 1 86 ? -3.018 -0.227 5.408 1.00 96.88 86 THR A C 1
ATOM 649 O O . THR A 1 86 ? -3.934 -0.243 6.230 1.00 96.88 86 THR A O 1
ATOM 652 N N . ALA A 1 87 ? -2.435 0.918 5.034 1.00 97.00 87 ALA A N 1
ATOM 653 C CA . ALA A 1 87 ? -2.897 2.223 5.500 1.00 97.00 87 ALA A CA 1
ATOM 654 C C . ALA A 1 87 ? -4.328 2.524 5.026 1.00 97.00 87 ALA A C 1
ATOM 656 O O . ALA A 1 87 ? -5.149 2.973 5.825 1.00 97.00 87 ALA A O 1
ATOM 657 N N . ARG A 1 88 ? -4.663 2.223 3.764 1.00 96.56 88 ARG A N 1
ATOM 658 C CA . ARG A 1 88 ? -6.023 2.410 3.235 1.00 96.56 88 ARG A CA 1
ATOM 659 C C . ARG A 1 88 ? -7.040 1.493 3.918 1.00 96.56 88 ARG A C 1
ATOM 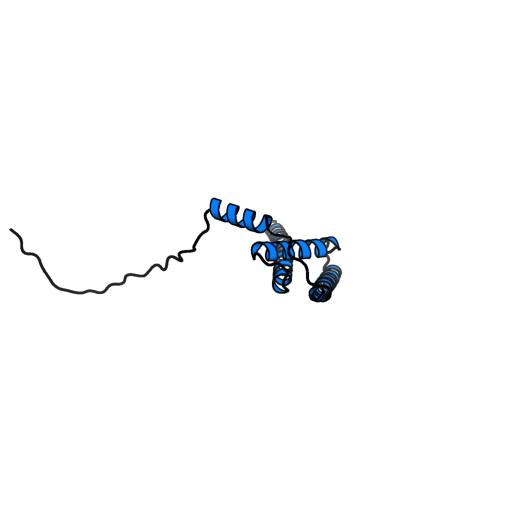661 O O . ARG A 1 88 ? -8.080 1.977 4.361 1.00 96.56 88 ARG A O 1
ATOM 668 N N . ALA A 1 89 ? -6.709 0.214 4.099 1.00 97.56 89 ALA A N 1
ATOM 669 C CA . ALA A 1 89 ? -7.548 -0.724 4.847 1.00 97.56 89 ALA A CA 1
ATOM 670 C C . ALA A 1 89 ? -7.797 -0.246 6.291 1.00 97.56 89 ALA A C 1
ATOM 672 O O . ALA A 1 89 ? -8.920 -0.320 6.791 1.00 97.56 89 ALA A O 1
ATOM 673 N N . ARG A 1 90 ? -6.776 0.339 6.931 1.00 96.62 90 ARG A N 1
ATOM 674 C CA . ARG A 1 90 ? -6.886 0.928 8.272 1.00 96.62 90 ARG A CA 1
ATOM 675 C C . ARG A 1 90 ? -7.839 2.124 8.308 1.00 96.62 90 ARG A C 1
ATOM 677 O O . ARG A 1 90 ? -8.641 2.223 9.229 1.00 96.62 90 ARG A O 1
ATOM 684 N N . LEU A 1 91 ? -7.791 3.015 7.315 1.00 94.94 91 LEU A N 1
ATOM 685 C CA . LEU A 1 91 ? -8.725 4.148 7.223 1.00 94.94 91 LEU A CA 1
ATOM 686 C C . LEU A 1 91 ? -10.180 3.697 7.018 1.00 94.94 91 LEU A C 1
ATOM 688 O O . LEU A 1 91 ? -11.095 4.376 7.471 1.00 94.94 91 LEU A O 1
ATOM 692 N N . ARG A 1 92 ? -10.390 2.535 6.390 1.00 94.69 92 ARG A N 1
ATOM 693 C CA . ARG A 1 92 ? -11.703 1.887 6.238 1.00 94.69 92 ARG A CA 1
ATOM 694 C C . ARG A 1 92 ? -12.158 1.125 7.495 1.00 94.69 92 ARG A C 1
ATOM 696 O O . ARG A 1 92 ? -13.261 0.590 7.493 1.00 94.69 92 ARG A O 1
ATOM 703 N N . ALA A 1 93 ? -11.332 1.065 8.545 1.00 93.94 93 ALA A N 1
ATOM 704 C CA . ALA A 1 93 ? -11.554 0.234 9.733 1.00 93.94 93 ALA A CA 1
ATOM 705 C C . ALA A 1 93 ? -11.745 -1.263 9.401 1.00 93.94 93 ALA A C 1
ATOM 707 O O . ALA A 1 93 ? -12.559 -1.955 10.010 1.00 93.94 93 ALA A O 1
ATOM 708 N N . ALA A 1 94 ? -11.015 -1.762 8.398 1.00 96.12 94 ALA A N 1
ATOM 709 C CA . ALA A 1 94 ? -11.058 -3.163 7.997 1.00 96.12 94 ALA A CA 1
ATOM 710 C C . ALA A 1 94 ? -9.982 -3.992 8.710 1.00 96.12 94 ALA A C 1
ATOM 712 O O . ALA A 1 94 ? -8.859 -3.528 8.897 1.00 96.12 94 ALA A O 1
ATOM 713 N N . SER A 1 95 ? -10.299 -5.245 9.042 1.00 96.31 95 SER A N 1
ATOM 714 C CA . SER A 1 95 ? -9.340 -6.202 9.615 1.00 96.31 95 SER A CA 1
ATOM 715 C C . SER A 1 95 ? -8.368 -6.776 8.585 1.00 96.31 95 SER A C 1
ATOM 717 O O . SER A 1 95 ? -7.316 -7.290 8.955 1.00 96.31 95 SER A O 1
ATOM 719 N N . GLU A 1 96 ? -8.706 -6.692 7.298 1.00 97.25 96 GLU A N 1
ATOM 720 C CA . GLU A 1 96 ? -7.935 -7.280 6.207 1.00 97.25 96 GLU A CA 1
ATOM 721 C C . GLU A 1 96 ? -7.811 -6.328 5.015 1.00 97.25 96 GLU A C 1
ATOM 723 O O . GLU A 1 96 ? -8.714 -5.535 4.713 1.00 97.25 96 GLU A O 1
ATOM 728 N N . VAL A 1 97 ? -6.677 -6.432 4.323 1.00 97.56 97 VAL A N 1
ATOM 729 C CA . VAL A 1 97 ? -6.424 -5.753 3.050 1.00 97.56 97 VAL A CA 1
ATOM 730 C C . VAL A 1 97 ? -7.238 -6.417 1.945 1.00 97.56 97 VAL A C 1
ATOM 732 O O . VAL A 1 97 ? -7.190 -7.631 1.772 1.00 97.56 97 VAL A O 1
ATOM 735 N N . SER A 1 98 ? -7.955 -5.609 1.169 1.00 97.00 98 SER A N 1
ATOM 736 C CA . SER A 1 98 ? -8.685 -6.064 -0.015 1.00 97.00 98 SER A CA 1
ATOM 737 C C . SER A 1 98 ? -7.875 -5.841 -1.294 1.00 97.00 98 SER A C 1
ATOM 739 O O . SER A 1 98 ? -6.983 -4.993 -1.339 1.00 97.00 98 SER A O 1
ATOM 741 N N . LYS A 1 99 ? -8.235 -6.531 -2.384 1.00 95.94 99 LYS A N 1
ATOM 742 C CA . LYS A 1 99 ? -7.663 -6.259 -3.716 1.00 95.94 99 LYS A CA 1
ATOM 743 C C . LYS A 1 99 ? -7.792 -4.780 -4.103 1.00 95.94 99 LYS A C 1
ATOM 745 O O . LYS A 1 99 ? -6.843 -4.194 -4.612 1.00 95.94 99 LYS A O 1
ATOM 750 N N . GLY A 1 100 ? -8.931 -4.160 -3.788 1.00 96.94 100 GLY A N 1
ATOM 751 C CA . GLY A 1 100 ? -9.159 -2.744 -4.062 1.00 96.94 100 GLY A CA 1
ATOM 752 C C . GLY A 1 100 ? -8.136 -1.837 -3.378 1.00 96.94 100 GLY A C 1
ATOM 753 O O . GLY A 1 100 ? -7.729 -0.841 -3.969 1.00 96.94 100 GLY A O 1
ATOM 754 N N . ASP A 1 101 ? -7.692 -2.175 -2.161 1.00 96.88 101 ASP A N 1
ATOM 755 C CA . ASP A 1 101 ? -6.660 -1.429 -1.426 1.00 96.88 101 ASP A CA 1
ATOM 756 C C . ASP A 1 101 ? -5.311 -1.431 -2.154 1.00 96.88 101 ASP A C 1
ATOM 758 O O . ASP A 1 101 ? -4.648 -0.395 -2.207 1.00 96.88 101 ASP A O 1
ATOM 762 N N . ILE A 1 102 ? -4.959 -2.563 -2.768 1.00 95.75 102 ILE A N 1
ATOM 763 C CA . ILE A 1 102 ? -3.752 -2.727 -3.587 1.00 95.75 102 ILE A CA 1
ATOM 764 C C . ILE A 1 102 ? -3.872 -1.936 -4.889 1.00 95.75 102 ILE A C 1
ATOM 766 O O . ILE A 1 102 ? -2.948 -1.211 -5.251 1.00 95.75 102 ILE A O 1
ATOM 770 N N . ASP A 1 103 ? -5.017 -2.036 -5.564 1.00 95.88 103 ASP A N 1
ATOM 771 C CA . ASP A 1 103 ? -5.261 -1.346 -6.835 1.00 95.88 103 ASP A CA 1
ATOM 772 C C . ASP A 1 103 ? -5.147 0.176 -6.668 1.00 95.88 103 ASP A C 1
ATOM 774 O O . ASP A 1 103 ? -4.476 0.849 -7.451 1.00 95.88 103 ASP A O 1
ATOM 778 N N . GLU A 1 104 ? -5.717 0.722 -5.592 1.00 97.44 104 GLU A N 1
ATOM 779 C CA . GLU A 1 104 ? -5.601 2.152 -5.301 1.00 97.44 104 GLU A CA 1
ATOM 780 C C . GLU A 1 104 ? -4.174 2.548 -4.902 1.00 97.44 104 GLU A C 1
ATOM 782 O O . GLU A 1 104 ? -3.690 3.598 -5.319 1.00 97.44 104 GLU A O 1
ATOM 787 N N . ALA A 1 105 ? -3.460 1.708 -4.145 1.00 95.88 105 ALA A N 1
ATOM 788 C CA . ALA A 1 105 ? -2.057 1.957 -3.822 1.00 95.88 105 ALA A CA 1
ATOM 789 C C . ALA A 1 105 ? -1.177 2.003 -5.084 1.00 95.88 105 ALA A C 1
ATOM 791 O O . ALA A 1 105 ? -0.329 2.888 -5.209 1.00 95.88 105 ALA A O 1
ATOM 792 N N . MET A 1 106 ? -1.399 1.096 -6.038 1.00 92.56 106 MET A N 1
ATOM 793 C CA . MET A 1 106 ? -0.717 1.091 -7.337 1.00 92.56 106 MET A CA 1
ATOM 794 C C . MET A 1 106 ? -1.036 2.354 -8.139 1.00 92.56 106 MET A C 1
ATOM 796 O O . MET A 1 106 ? -0.123 3.011 -8.640 1.00 92.56 106 MET A O 1
ATOM 800 N N . ARG A 1 107 ? -2.315 2.744 -8.193 1.00 94.31 107 ARG A N 1
ATOM 801 C CA . ARG A 1 107 ? -2.753 3.977 -8.860 1.00 94.31 107 ARG A CA 1
ATOM 802 C C . ARG A 1 107 ? -2.081 5.218 -8.263 1.00 94.31 107 ARG A C 1
ATOM 804 O O . ARG A 1 107 ? -1.626 6.082 -9.008 1.00 94.31 107 ARG A O 1
ATOM 811 N N . LEU A 1 108 ? -1.974 5.303 -6.933 1.00 94.31 108 LEU A N 1
ATOM 812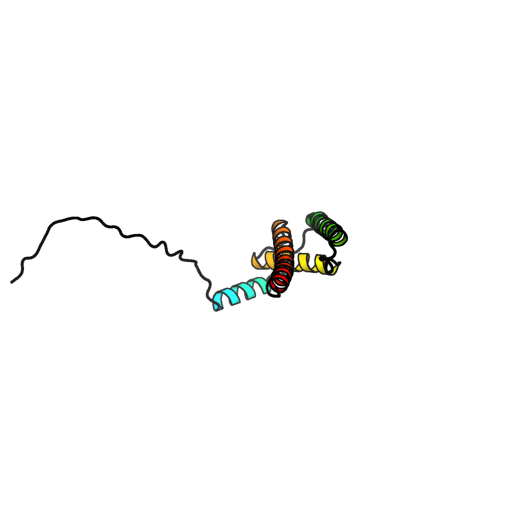 C CA . LEU A 1 108 ? -1.282 6.397 -6.237 1.00 94.31 108 LEU A CA 1
ATOM 813 C C . LEU A 1 108 ? 0.224 6.425 -6.541 1.00 94.31 108 LEU A C 1
ATOM 815 O O . LEU A 1 108 ? 0.797 7.501 -6.702 1.00 94.31 108 LEU A O 1
ATOM 819 N N . MET A 1 109 ? 0.861 5.256 -6.644 1.00 89.88 109 MET A N 1
ATOM 820 C CA . MET A 1 109 ? 2.277 5.134 -7.010 1.00 89.88 109 MET A CA 1
ATOM 821 C C . MET A 1 109 ? 2.555 5.509 -8.470 1.00 89.88 109 MET A C 1
ATOM 823 O O . MET A 1 109 ? 3.646 5.982 -8.776 1.00 89.88 109 MET A O 1
ATOM 827 N N . GLU A 1 110 ? 1.608 5.284 -9.380 1.00 88.06 110 GLU A N 1
ATOM 828 C CA . GLU A 1 110 ? 1.696 5.789 -10.754 1.00 88.06 110 GLU A CA 1
ATOM 829 C C . GLU A 1 110 ? 1.514 7.306 -10.776 1.00 88.06 110 GLU A C 1
ATOM 831 O O . GLU A 1 110 ? 2.378 8.013 -11.280 1.00 88.06 110 GLU A O 1
ATOM 836 N N . ALA A 1 111 ? 0.466 7.822 -10.128 1.00 90.25 111 ALA A N 1
ATOM 837 C CA . ALA A 1 111 ? 0.200 9.258 -10.078 1.00 90.25 111 ALA A CA 1
ATOM 838 C C . ALA A 1 111 ? 1.382 10.060 -9.502 1.00 90.25 111 ALA A C 1
ATOM 840 O O . ALA A 1 111 ? 1.714 11.128 -10.020 1.00 90.25 111 ALA A O 1
ATOM 841 N N . SER A 1 112 ? 2.058 9.540 -8.468 1.00 88.56 112 SER A N 1
ATOM 842 C CA . SER A 1 112 ? 3.247 10.190 -7.901 1.00 88.56 112 SER A CA 1
ATOM 843 C C . SER A 1 112 ? 4.422 10.234 -8.883 1.00 88.56 112 SER A C 1
ATOM 845 O O . SER A 1 112 ? 5.143 11.229 -8.919 1.00 88.56 112 SER A O 1
ATOM 847 N N . ARG A 1 113 ? 4.585 9.207 -9.727 1.00 83.00 113 ARG A N 1
ATOM 848 C CA . ARG A 1 113 ? 5.587 9.186 -10.803 1.00 83.00 113 ARG A CA 1
ATOM 849 C C . ARG A 1 113 ? 5.216 10.124 -11.944 1.00 83.00 113 ARG A C 1
ATOM 851 O O . ARG A 1 113 ? 6.057 10.918 -12.362 1.00 83.00 113 ARG A O 1
ATOM 858 N N . SER A 1 114 ? 3.970 10.080 -12.416 1.00 84.75 114 SER A N 1
ATOM 859 C CA . SER A 1 114 ? 3.499 10.945 -13.505 1.00 84.75 114 SER A CA 1
ATOM 860 C C . SER A 1 114 ? 3.630 12.427 -13.147 1.00 84.75 114 SER A C 1
ATOM 862 O O . SER A 1 114 ? 3.994 13.238 -13.999 1.00 84.75 114 SER A O 1
ATOM 864 N N . SER A 1 115 ? 3.399 12.779 -11.876 1.00 85.62 115 SER A N 1
ATOM 865 C CA . SER A 1 115 ? 3.587 14.145 -11.381 1.00 85.62 115 SER A CA 1
ATOM 866 C C . SER A 1 115 ? 5.025 14.634 -11.549 1.00 85.62 115 SER A C 1
ATOM 868 O O . SER A 1 115 ? 5.222 15.798 -11.872 1.00 85.62 115 SER A O 1
ATOM 870 N N . ILE A 1 116 ? 6.020 13.768 -11.343 1.00 81.06 116 ILE A N 1
ATOM 871 C CA . ILE A 1 116 ? 7.436 14.129 -11.469 1.00 81.06 116 ILE A CA 1
ATOM 872 C C . ILE A 1 116 ? 7.815 14.298 -12.946 1.00 81.06 116 ILE A C 1
ATOM 874 O O . ILE A 1 116 ? 8.453 15.284 -13.306 1.00 81.06 116 ILE A O 1
ATOM 878 N N . LEU A 1 117 ? 7.387 13.374 -13.813 1.00 74.94 117 LEU A N 1
ATOM 879 C CA . LEU A 1 117 ? 7.707 13.423 -15.244 1.00 74.94 117 LEU A CA 1
ATOM 880 C C . LEU A 1 117 ? 7.090 14.649 -15.936 1.00 74.94 117 LEU A C 1
ATOM 882 O O . LEU A 1 117 ? 7.756 15.319 -16.720 1.00 74.94 117 LEU A O 1
ATOM 886 N N . THR A 1 118 ? 5.851 14.997 -15.575 1.00 72.62 118 THR A N 1
ATOM 887 C CA . THR A 1 118 ? 5.173 16.195 -16.101 1.00 72.62 118 THR A CA 1
ATOM 888 C C . THR A 1 118 ? 5.922 17.479 -15.723 1.00 72.62 118 THR A C 1
ATOM 890 O O . THR A 1 118 ? 6.048 18.380 -16.547 1.00 72.62 118 THR A O 1
ATOM 893 N N . SER A 1 119 ? 6.476 17.562 -14.505 1.00 63.28 119 SER A N 1
ATOM 894 C CA . SER A 1 119 ? 7.285 18.716 -14.082 1.00 63.28 119 SER A CA 1
ATOM 895 C C . SER A 1 119 ? 8.590 18.862 -14.878 1.00 63.28 119 SER A C 1
ATOM 897 O O . SER A 1 119 ? 9.037 19.987 -15.110 1.00 63.28 119 SER A O 1
ATOM 899 N N . TYR A 1 120 ? 9.196 17.757 -15.326 1.00 62.34 120 TYR A N 1
ATOM 900 C CA . TYR A 1 120 ? 10.381 17.804 -16.191 1.00 62.34 120 TYR A CA 1
ATOM 901 C C . TYR A 1 120 ? 10.050 18.296 -17.605 1.00 62.34 120 TYR A C 1
ATOM 903 O O . TYR A 1 120 ? 10.781 19.132 -18.139 1.00 62.34 120 TYR A O 1
ATOM 911 N N . ASP A 1 121 ? 8.937 17.844 -18.188 1.00 61.94 121 ASP A N 1
ATOM 912 C CA . ASP A 1 121 ? 8.503 18.290 -19.519 1.00 61.94 121 ASP A CA 1
ATOM 913 C C . ASP A 1 121 ? 8.169 19.792 -19.561 1.00 61.94 121 ASP A C 1
ATOM 915 O O . ASP A 1 121 ? 8.476 20.466 -20.547 1.00 61.94 121 ASP A O 1
ATOM 919 N N . ASP A 1 122 ? 7.600 20.343 -18.487 1.00 61.41 122 ASP A N 1
ATOM 920 C CA . ASP A 1 122 ? 7.260 21.772 -18.399 1.00 61.41 122 ASP A CA 1
ATOM 921 C C . ASP A 1 122 ? 8.509 22.662 -18.206 1.00 61.41 122 ASP A C 1
ATOM 923 O O . ASP A 1 122 ? 8.662 23.726 -18.817 1.00 61.41 122 ASP A O 1
ATOM 927 N N . SER A 1 123 ? 9.489 22.168 -17.443 1.00 61.41 123 SER A N 1
ATOM 928 C CA . SER A 1 123 ? 10.801 22.817 -17.279 1.00 61.41 123 SER A CA 1
ATOM 929 C C . SER A 1 123 ? 11.592 22.864 -18.594 1.00 61.41 123 SER A C 1
ATOM 931 O O . SER A 1 123 ? 12.303 23.828 -18.865 1.00 61.41 123 SER A O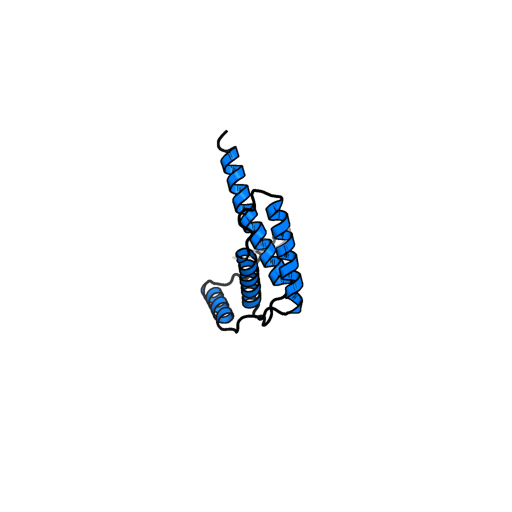 1
ATOM 933 N N . ASN A 1 124 ? 11.454 21.839 -19.439 1.00 58.44 124 ASN A N 1
ATOM 934 C CA . ASN A 1 124 ? 12.157 21.757 -20.721 1.00 58.44 124 ASN A CA 1
ATOM 935 C C . ASN A 1 124 ? 11.482 22.592 -21.831 1.00 58.44 124 ASN A C 1
ATOM 937 O O . ASN A 1 124 ? 12.124 22.952 -22.818 1.00 58.44 124 ASN A O 1
ATOM 941 N N . ARG A 1 125 ? 10.189 22.922 -21.678 1.00 58.62 125 ARG A N 1
ATOM 942 C CA . ARG A 1 125 ? 9.438 23.796 -22.599 1.00 58.62 125 ARG A CA 1
ATOM 943 C C . ARG A 1 125 ? 9.582 25.284 -22.283 1.00 58.62 125 ARG A C 1
ATOM 945 O O . ARG A 1 125 ? 9.568 26.077 -23.214 1.00 58.62 125 ARG A O 1
ATOM 952 N N . SER A 1 126 ? 9.747 25.657 -21.014 1.00 60.72 126 SER A N 1
ATOM 953 C CA . SER A 1 126 ? 9.919 27.060 -20.587 1.00 60.72 126 SER A CA 1
ATOM 954 C C . SER A 1 126 ? 11.321 27.636 -20.841 1.00 60.72 126 SER A C 1
ATOM 956 O O . SER A 1 126 ? 11.517 28.843 -20.733 1.00 60.72 126 SER A O 1
ATOM 958 N N . GLY A 1 127 ? 12.291 26.792 -21.208 1.00 58.12 127 GLY A N 1
ATOM 959 C CA . GLY A 1 127 ? 13.648 27.191 -21.597 1.00 58.12 127 GLY A CA 1
ATOM 960 C C . GLY A 1 127 ? 13.844 27.485 -23.091 1.00 58.12 127 GLY A C 1
ATOM 961 O O . GLY A 1 127 ? 14.989 27.489 -23.546 1.00 58.12 127 GLY A O 1
ATOM 962 N N . ARG A 1 128 ? 12.767 27.675 -23.865 1.00 43.38 128 ARG A N 1
ATOM 963 C CA . ARG A 1 128 ? 12.805 27.994 -25.301 1.00 43.38 128 ARG A CA 1
ATOM 964 C C . ARG A 1 128 ? 12.052 29.272 -25.630 1.00 43.38 128 ARG A C 1
ATOM 966 O O . ARG A 1 128 ? 10.927 29.433 -25.116 1.00 43.38 128 ARG A O 1
#

pLDDT: mean 80.54, std 18.56, range [39.59, 97.56]

Mean predicted aligned error: 12.15 Å

Secondary structure (DSSP, 8-state):
-----------------------PPPHHHHHHHHHHHHHSPPPB--GGGHHHHHHHHHHHHHHHHH-TT-TT-SHHHHHHHHHHHHHHHHHTT-SB--HHHHHHHHHHHHHHHHHHHHHHHHHHHTT-

Sequence (128 aa):
MHGSAPSATDSQIDSTSSTNHQQLLSLPELRRLIAVAKAQPAPAVPAHLADYLVGAYVEMRKEARANKEMTYTSARTLLAIMRLSTARARLRAASEVSKGDIDEAMRLMEASRSSILTSYDDSNRSGR